Protein AF-W1XL90-F1 (afdb_monomer_lite)

InterPro domains:
  IPR015848 Polyribonucleotide nucleotidyltransferase, RNA-binding domain [PF03726] (17-81)
  IPR036456 Polyribonucleotide nucleotidyltransferase, RNA-binding domain superfamily [SSF46915] (2-82)

Organism: NCBI:txid408170

Secondary structure (DSSP, 8-state):
---PPPP-----PPPHHHHHHHHHHHHHHHHHHHT-SSHHHHHHHHHHHHHHHHHHHHHH-TT-HHHHHHHHHHHHHHHTT-

Structure (mmCIF, N/CA/C/O backbone):
data_AF-W1XL90-F1
#
_entry.id   AF-W1XL90-F1
#
loop_
_atom_site.group_PDB
_atom_site.id
_atom_site.type_symbol
_atom_site.label_atom_id
_atom_site.label_alt_id
_atom_site.label_comp_id
_atom_site.label_asym_id
_atom_site.label_entity_id
_atom_site.label_seq_id
_atom_site.pdbx_PDB_ins_code
_atom_site.Cartn_x
_atom_site.Cartn_y
_atom_site.Cartn_z
_atom_site.occupancy
_atom_site.B_iso_or_equiv
_atom_site.auth_seq_id
_atom_site.auth_comp_id
_atom_site.auth_asym_id
_atom_site.auth_atom_id
_atom_site.pdbx_PDB_model_num
ATOM 1 N N . LYS A 1 1 ? 13.524 -13.391 42.003 1.00 47.38 1 LYS A N 1
ATOM 2 C CA . LYS A 1 1 ? 12.952 -13.470 40.634 1.00 47.38 1 LYS A CA 1
ATOM 3 C C . LYS A 1 1 ? 12.389 -12.086 40.309 1.00 47.38 1 LYS A C 1
ATOM 5 O O . LYS A 1 1 ? 11.470 -11.674 40.994 1.00 47.38 1 LYS A O 1
ATOM 10 N N . VAL A 1 2 ? 12.998 -11.329 39.392 1.00 61.69 2 VAL A N 1
ATOM 11 C CA . VAL A 1 2 ? 12.669 -9.905 39.129 1.00 61.69 2 VAL A CA 1
ATOM 12 C C . VAL A 1 2 ? 12.184 -9.729 37.688 1.00 61.69 2 VAL A C 1
ATOM 14 O O . VAL A 1 2 ? 12.856 -9.141 36.852 1.00 61.69 2 VAL A O 1
ATOM 17 N N . GLY A 1 3 ? 11.017 -10.295 37.379 1.00 74.38 3 GLY A N 1
ATOM 18 C CA . GLY A 1 3 ? 10.325 -10.071 36.109 1.00 74.38 3 GLY A CA 1
ATOM 19 C C . GLY A 1 3 ? 8.915 -9.568 36.384 1.00 74.38 3 GLY A C 1
ATOM 20 O O . GLY A 1 3 ? 8.167 -10.250 37.082 1.00 74.38 3 GLY A O 1
ATOM 21 N N . LYS A 1 4 ? 8.569 -8.381 35.869 1.00 84.50 4 LYS A N 1
ATOM 22 C CA . LYS A 1 4 ? 7.176 -7.907 35.842 1.00 84.50 4 LYS A CA 1
ATOM 23 C C . LYS A 1 4 ? 6.362 -8.826 34.926 1.00 84.50 4 LYS A C 1
ATOM 25 O O . LYS A 1 4 ? 6.910 -9.356 33.958 1.00 84.50 4 LYS A O 1
ATOM 30 N N . GLU A 1 5 ? 5.079 -9.011 35.223 1.00 83.75 5 GLU A N 1
ATOM 31 C CA . GLU A 1 5 ? 4.185 -9.772 34.347 1.00 83.75 5 GLU A CA 1
ATOM 32 C C . GLU A 1 5 ? 4.158 -9.171 32.939 1.00 83.75 5 GLU A C 1
ATOM 34 O O . GLU A 1 5 ? 4.214 -7.949 32.758 1.00 83.75 5 GLU A O 1
ATOM 39 N N . LYS A 1 6 ? 4.106 -10.047 31.928 1.00 83.81 6 LYS A N 1
ATOM 40 C CA . LYS A 1 6 ? 3.986 -9.620 30.535 1.00 83.81 6 LYS A CA 1
ATOM 41 C C . LYS A 1 6 ? 2.678 -8.851 30.384 1.00 83.81 6 LYS A C 1
ATOM 43 O O . LYS A 1 6 ? 1.607 -9.394 30.632 1.00 83.81 6 LYS A O 1
ATOM 48 N N . ARG A 1 7 ? 2.772 -7.596 29.946 1.00 84.12 7 ARG A N 1
ATOM 49 C CA . ARG A 1 7 ? 1.599 -6.816 29.553 1.00 84.12 7 ARG A CA 1
ATOM 50 C C . ARG A 1 7 ? 0.945 -7.499 28.352 1.00 84.12 7 ARG A C 1
ATOM 52 O O . ARG A 1 7 ? 1.630 -7.791 27.374 1.00 84.12 7 ARG A O 1
ATOM 59 N N . VAL A 1 8 ? -0.364 -7.713 28.425 1.00 80.44 8 VAL A N 1
ATOM 60 C CA . VAL A 1 8 ? -1.162 -8.094 27.258 1.00 80.44 8 VAL A CA 1
ATOM 61 C C . VAL A 1 8 ? -1.254 -6.863 26.357 1.00 80.44 8 VAL A C 1
ATOM 63 O O . VAL A 1 8 ? -1.761 -5.824 26.773 1.00 80.44 8 VAL A O 1
ATOM 66 N N . PHE A 1 9 ? -0.671 -6.952 25.163 1.00 78.94 9 PHE A N 1
ATOM 67 C CA . PHE A 1 9 ? -0.795 -5.934 24.125 1.00 78.94 9 PHE A CA 1
ATOM 68 C C . PHE A 1 9 ? -1.826 -6.420 23.113 1.00 78.94 9 PHE A C 1
ATOM 70 O O . PHE A 1 9 ? -1.609 -7.439 22.459 1.00 78.94 9 PHE A O 1
ATOM 77 N N . GLU A 1 10 ? -2.935 -5.700 22.993 1.00 74.94 10 GLU A N 1
ATOM 78 C CA . GLU A 1 10 ? -3.914 -5.952 21.941 1.00 74.94 10 GLU A CA 1
ATOM 79 C C . GLU A 1 10 ? -3.402 -5.337 20.637 1.00 74.94 10 GLU A C 1
ATOM 81 O O . GLU A 1 10 ? -3.419 -4.118 20.448 1.00 74.94 10 GLU A O 1
ATOM 86 N N . CYS A 1 11 ? -2.911 -6.188 19.736 1.00 70.19 11 CYS A N 1
ATOM 87 C CA . CYS A 1 11 ? -2.671 -5.787 18.358 1.00 70.19 11 CYS A CA 1
ATOM 88 C C . CYS A 1 11 ? -4.035 -5.625 17.688 1.00 70.19 11 CYS A C 1
ATOM 90 O O . CYS A 1 11 ? -4.719 -6.610 17.435 1.00 70.19 11 CYS A O 1
ATOM 92 N N . LYS A 1 12 ? -4.452 -4.381 17.444 1.00 74.94 12 LYS A N 1
ATOM 93 C CA . LYS A 1 12 ? -5.642 -4.119 16.634 1.00 74.94 12 LYS A CA 1
ATOM 94 C C . LYS A 1 12 ? -5.338 -4.499 15.190 1.00 74.94 12 LYS A C 1
ATOM 96 O O . LYS A 1 12 ? -4.526 -3.843 14.524 1.00 74.94 12 LYS A O 1
ATOM 101 N N . ASP A 1 13 ? -5.961 -5.572 14.735 1.00 86.31 13 ASP A N 1
ATOM 102 C CA . ASP A 1 13 ? -5.943 -5.961 13.333 1.00 86.31 13 ASP A CA 1
ATOM 103 C C . ASP A 1 13 ? -6.864 -5.050 12.521 1.00 86.31 13 ASP A C 1
ATOM 105 O O . ASP A 1 13 ? -7.778 -4.424 13.059 1.00 86.31 13 ASP A O 1
ATOM 109 N N . VAL A 1 14 ? -6.568 -4.932 11.227 1.00 93.25 14 VAL A N 1
ATOM 110 C CA . VAL A 1 14 ? -7.440 -4.201 10.304 1.00 93.25 14 VAL A CA 1
ATOM 111 C C . VAL A 1 14 ? -8.756 -4.975 10.188 1.00 93.25 14 VAL A C 1
ATOM 113 O O . VAL A 1 14 ? -8.700 -6.196 10.017 1.00 93.25 14 VAL A O 1
ATOM 116 N N . PRO A 1 15 ? -9.927 -4.317 10.277 1.00 94.88 15 PRO A N 1
ATOM 117 C CA . PRO A 1 15 ? -11.204 -4.977 10.032 1.00 94.88 15 PRO A CA 1
ATOM 118 C C . PRO A 1 15 ? -11.219 -5.688 8.674 1.00 94.88 15 PRO A C 1
ATOM 120 O O . PRO A 1 15 ? -10.825 -5.100 7.667 1.00 94.88 15 PRO A O 1
ATOM 123 N N . ALA A 1 16 ? -11.706 -6.934 8.644 1.00 95.06 16 ALA A N 1
ATOM 124 C CA . ALA A 1 16 ? -11.711 -7.762 7.433 1.00 95.06 16 ALA A CA 1
ATOM 125 C C . ALA A 1 16 ? -12.449 -7.089 6.261 1.00 95.06 16 ALA A C 1
ATOM 127 O O . ALA A 1 16 ? -11.988 -7.130 5.128 1.00 95.06 16 ALA A O 1
ATOM 128 N N . GLU A 1 17 ? -13.541 -6.381 6.555 1.00 96.38 17 GLU A N 1
ATOM 129 C CA . GLU A 1 17 ? -14.305 -5.609 5.571 1.00 96.38 17 GLU A CA 1
ATOM 130 C C . GLU A 1 17 ? -13.448 -4.555 4.851 1.00 96.38 17 GLU A C 1
ATOM 132 O O . GLU A 1 17 ? -13.526 -4.416 3.630 1.00 96.38 17 GLU A O 1
ATOM 137 N N . ILE A 1 18 ? -12.570 -3.857 5.582 1.00 96.94 18 ILE A N 1
ATOM 138 C CA . ILE A 1 18 ? -11.661 -2.862 5.002 1.00 96.94 18 ILE A CA 1
ATOM 139 C C . ILE A 1 18 ? -10.584 -3.560 4.174 1.00 96.94 18 ILE A C 1
ATOM 141 O O . ILE A 1 18 ? -10.306 -3.132 3.055 1.00 96.94 18 ILE A O 1
ATOM 145 N N . SER A 1 19 ? -9.983 -4.642 4.681 1.00 96.88 19 SER A N 1
ATOM 146 C CA . SER A 1 19 ? -8.954 -5.359 3.920 1.00 96.88 19 SER A CA 1
ATOM 147 C C . SER A 1 19 ? -9.496 -5.975 2.632 1.00 96.88 19 SER A C 1
ATOM 149 O O . SER A 1 19 ? -8.830 -5.897 1.600 1.00 96.88 19 SER A O 1
ATOM 151 N N . ASP A 1 20 ? -10.705 -6.534 2.673 1.00 97.69 20 ASP A N 1
ATOM 152 C CA . ASP A 1 20 ? -11.352 -7.148 1.516 1.00 97.69 20 ASP A CA 1
ATOM 153 C C . ASP A 1 20 ? -11.746 -6.088 0.486 1.00 97.69 20 ASP A C 1
ATOM 155 O O . ASP A 1 20 ? -11.503 -6.275 -0.707 1.00 97.69 20 ASP A O 1
ATOM 159 N N . ALA A 1 21 ? -12.272 -4.942 0.933 1.00 98.00 21 ALA A N 1
ATOM 160 C CA . ALA A 1 21 ? -12.598 -3.828 0.049 1.00 98.00 21 ALA A CA 1
ATOM 161 C C . ALA A 1 21 ? -11.344 -3.250 -0.626 1.00 98.00 21 ALA A C 1
ATOM 163 O O . ALA A 1 21 ? -11.318 -3.084 -1.848 1.00 98.00 21 ALA A O 1
ATOM 164 N N . VAL A 1 22 ? -10.274 -3.002 0.141 1.00 98.12 22 VAL A N 1
ATOM 165 C CA . VAL A 1 22 ? -8.997 -2.510 -0.400 1.00 98.12 22 VAL A CA 1
ATOM 166 C C . VAL A 1 22 ? -8.409 -3.497 -1.401 1.00 98.12 22 VAL A C 1
ATOM 168 O O . VAL A 1 22 ? -7.941 -3.081 -2.461 1.00 98.12 22 VAL A O 1
ATOM 171 N N . ARG A 1 23 ? -8.472 -4.801 -1.109 1.00 97.31 23 ARG A N 1
ATOM 172 C CA . ARG A 1 23 ? -8.022 -5.838 -2.039 1.00 97.31 23 ARG A CA 1
ATOM 173 C C . ARG A 1 23 ? -8.857 -5.845 -3.316 1.00 97.31 23 ARG A C 1
ATOM 175 O O . ARG A 1 23 ? -8.285 -5.815 -4.399 1.00 97.31 23 ARG A O 1
ATOM 182 N N . ALA A 1 24 ? -10.182 -5.838 -3.205 1.00 98.19 24 ALA A N 1
ATOM 183 C CA . ALA A 1 24 ? -11.076 -5.848 -4.360 1.00 98.19 24 ALA A CA 1
ATOM 184 C C . ALA A 1 24 ? -10.861 -4.638 -5.287 1.00 98.19 24 ALA A C 1
ATOM 186 O O . ALA A 1 24 ? -10.964 -4.775 -6.502 1.00 98.19 24 ALA A O 1
ATOM 187 N N . TYR A 1 25 ? -10.537 -3.468 -4.728 1.00 98.31 25 TYR A N 1
ATOM 188 C CA . TYR A 1 25 ? -10.313 -2.251 -5.508 1.00 98.31 25 TYR A CA 1
ATOM 189 C C . TYR A 1 25 ? -8.880 -2.119 -6.056 1.00 98.31 25 TYR A C 1
ATOM 191 O O . TYR A 1 25 ? -8.677 -1.677 -7.189 1.00 98.31 25 TYR A O 1
ATOM 199 N N . GLY A 1 26 ? -7.875 -2.450 -5.241 1.00 97.50 26 GLY A N 1
ATOM 200 C CA . GLY A 1 26 ? -6.478 -2.087 -5.489 1.00 97.50 26 GLY A CA 1
ATOM 201 C C . GLY A 1 26 ? -5.567 -3.220 -5.958 1.00 97.50 26 GLY A C 1
ATOM 202 O O . GLY A 1 26 ? -4.476 -2.919 -6.440 1.00 97.50 26 GLY A O 1
ATOM 203 N N . HIS A 1 27 ? -5.974 -4.490 -5.829 1.00 97.94 27 HIS A N 1
ATOM 204 C CA . HIS A 1 27 ? -5.087 -5.636 -6.057 1.00 97.94 27 HIS A CA 1
ATOM 205 C C . HIS A 1 27 ? -4.469 -5.627 -7.455 1.00 97.94 27 HIS A C 1
ATOM 207 O O . HIS A 1 27 ? -3.254 -5.524 -7.570 1.00 97.94 27 HIS A O 1
ATOM 213 N N . ASP A 1 28 ? -5.280 -5.655 -8.512 1.00 97.81 28 ASP A N 1
ATOM 214 C CA . ASP A 1 28 ? -4.771 -5.798 -9.883 1.00 97.81 28 ASP A CA 1
ATOM 215 C C . ASP A 1 28 ? -3.919 -4.596 -10.321 1.00 97.81 28 ASP A C 1
ATOM 217 O O . ASP A 1 28 ? -2.926 -4.747 -11.035 1.00 97.81 28 ASP A O 1
ATOM 221 N N . LYS A 1 29 ? -4.266 -3.393 -9.843 1.00 97.31 29 LYS A N 1
ATOM 222 C CA . LYS A 1 29 ? -3.497 -2.165 -10.091 1.00 97.31 29 LYS A CA 1
ATOM 223 C C . LYS A 1 29 ? -2.115 -2.244 -9.443 1.00 97.31 29 LYS A C 1
ATOM 225 O O . LYS A 1 29 ? -1.107 -1.949 -10.084 1.00 97.31 29 LYS A O 1
ATOM 230 N N . LEU A 1 30 ? -2.069 -2.652 -8.176 1.00 97.69 30 LEU A N 1
ATOM 231 C CA . LEU A 1 30 ? -0.827 -2.778 -7.424 1.00 97.69 30 LEU A CA 1
ATOM 232 C C . LEU A 1 30 ? 0.036 -3.925 -7.959 1.00 97.69 30 LEU A C 1
ATOM 234 O O . LEU A 1 30 ? 1.236 -3.758 -8.135 1.00 97.69 30 LEU A O 1
ATOM 238 N N . ASP A 1 31 ? -0.583 -5.058 -8.271 1.00 97.56 31 ASP A N 1
ATOM 239 C CA . ASP A 1 31 ? 0.042 -6.254 -8.835 1.00 97.56 31 ASP A CA 1
ATOM 240 C C . ASP A 1 31 ? 0.705 -5.979 -10.198 1.00 97.56 31 ASP A C 1
ATOM 242 O O . ASP A 1 31 ? 1.789 -6.491 -10.495 1.00 97.56 31 ASP A O 1
ATOM 246 N N . ALA A 1 32 ? 0.111 -5.104 -11.012 1.00 97.44 32 ALA A N 1
ATOM 247 C CA . ALA A 1 32 ? 0.746 -4.592 -12.222 1.00 97.44 32 ALA A CA 1
ATOM 248 C C . ALA A 1 32 ? 1.918 -3.642 -11.908 1.00 97.44 32 ALA A C 1
ATOM 250 O O . ALA A 1 32 ? 2.996 -3.791 -12.489 1.00 97.44 32 ALA A O 1
ATOM 251 N N . ALA A 1 33 ? 1.731 -2.696 -10.979 1.00 97.56 33 ALA A N 1
ATOM 252 C CA . ALA A 1 33 ? 2.739 -1.697 -10.618 1.00 97.56 33 ALA A CA 1
ATOM 253 C C . ALA A 1 33 ? 4.032 -2.334 -10.082 1.00 97.56 33 ALA A C 1
ATOM 255 O O . ALA A 1 33 ? 5.123 -2.044 -10.579 1.00 97.56 33 ALA A O 1
ATOM 256 N N . VAL A 1 34 ? 3.923 -3.266 -9.127 1.00 96.44 34 VAL A N 1
ATOM 257 C CA . VAL A 1 34 ? 5.086 -3.900 -8.474 1.00 96.44 34 VAL A CA 1
ATOM 258 C C . VAL A 1 34 ? 5.934 -4.746 -9.433 1.00 96.44 34 VAL A C 1
ATOM 260 O O . VAL A 1 34 ? 7.107 -5.000 -9.161 1.00 96.44 34 VAL A O 1
ATOM 263 N N . ARG A 1 35 ? 5.375 -5.167 -10.577 1.00 95.94 35 ARG A N 1
ATOM 264 C CA . ARG A 1 35 ? 6.092 -5.921 -11.621 1.00 95.94 35 ARG A CA 1
ATOM 265 C C . ARG A 1 35 ? 6.829 -5.040 -12.623 1.00 95.94 35 ARG A C 1
ATOM 267 O O . ARG A 1 35 ? 7.507 -5.564 -13.510 1.00 95.94 35 ARG A O 1
ATOM 274 N N . CYS A 1 36 ? 6.743 -3.719 -12.493 1.00 95.69 36 CYS A N 1
ATOM 275 C CA . CYS A 1 36 ? 7.558 -2.824 -13.295 1.00 95.69 36 CYS A CA 1
ATOM 276 C C . CYS A 1 36 ? 9.052 -3.020 -12.964 1.00 95.69 36 CYS A C 1
ATOM 278 O O . CYS A 1 36 ? 9.484 -2.928 -11.809 1.00 95.69 36 CYS A O 1
ATOM 280 N N . ALA A 1 37 ? 9.852 -3.319 -13.993 1.00 95.56 37 ALA A N 1
ATOM 281 C CA . ALA A 1 37 ? 11.282 -3.592 -1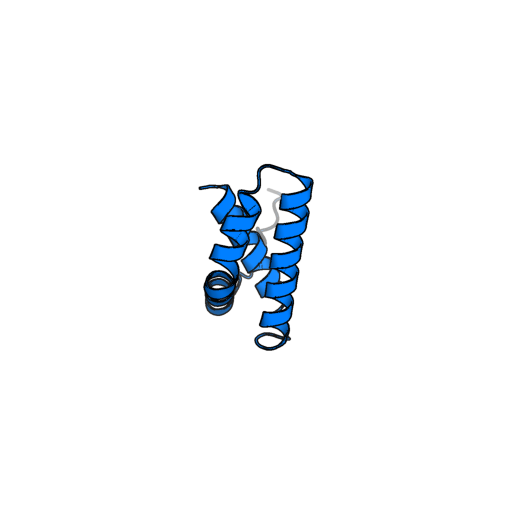3.850 1.00 95.56 37 ALA A CA 1
ATOM 282 C C . ALA A 1 37 ? 12.088 -2.328 -13.517 1.00 95.56 37 ALA A C 1
ATOM 284 O O . ALA A 1 37 ? 13.068 -2.392 -12.769 1.00 95.56 37 ALA A O 1
ATOM 285 N N . ASP A 1 38 ? 11.670 -1.179 -14.053 1.00 97.94 38 ASP A N 1
ATOM 286 C CA . ASP A 1 38 ? 12.303 0.097 -13.754 1.00 97.94 38 ASP A CA 1
ATOM 287 C C . ASP A 1 38 ? 11.911 0.572 -12.352 1.00 97.94 38 ASP A C 1
ATOM 289 O O . ASP A 1 38 ? 10.735 0.654 -12.002 1.00 97.94 38 ASP A O 1
ATOM 293 N N . LYS A 1 39 ? 12.915 0.884 -11.528 1.00 95.81 39 LYS A N 1
ATOM 294 C CA . LYS A 1 39 ? 12.692 1.275 -10.133 1.00 95.81 39 LYS A CA 1
ATOM 295 C C . LYS A 1 39 ? 11.925 2.591 -10.024 1.00 95.81 39 LYS A C 1
ATOM 297 O O . LYS A 1 39 ? 11.047 2.691 -9.178 1.00 95.81 39 LYS A O 1
ATOM 302 N N . GLN A 1 40 ? 12.272 3.598 -10.825 1.00 98.00 40 GLN A N 1
ATOM 303 C CA . GLN A 1 40 ? 11.636 4.913 -10.718 1.00 98.00 40 GLN A CA 1
ATOM 304 C C . GLN A 1 40 ? 10.178 4.839 -11.165 1.00 98.00 40 GLN A C 1
ATOM 306 O O . GLN A 1 40 ? 9.305 5.410 -10.517 1.00 98.00 40 GLN A O 1
ATOM 311 N N . GLN A 1 41 ? 9.916 4.091 -12.234 1.00 97.50 41 GLN A N 1
ATOM 312 C CA . GLN A 1 41 ? 8.574 3.876 -12.743 1.00 97.50 41 GLN A CA 1
ATOM 313 C C . GLN A 1 41 ? 7.730 3.033 -11.783 1.00 97.50 41 GLN A C 1
ATOM 315 O O . GLN A 1 41 ? 6.587 3.401 -11.529 1.00 97.50 41 GLN A O 1
ATOM 320 N N . ARG A 1 42 ? 8.284 1.965 -11.195 1.00 97.88 42 ARG A N 1
ATOM 321 C CA . ARG A 1 42 ? 7.600 1.186 -10.153 1.00 97.88 42 ARG A CA 1
ATOM 322 C C . ARG A 1 42 ? 7.234 2.056 -8.954 1.00 97.88 42 ARG A C 1
ATOM 324 O O . ARG A 1 42 ? 6.072 2.086 -8.566 1.00 97.88 42 ARG A O 1
ATOM 331 N N . ASP A 1 43 ? 8.199 2.806 -8.416 1.00 97.50 43 ASP A N 1
ATOM 332 C CA . ASP A 1 43 ? 7.977 3.681 -7.259 1.00 97.50 43 ASP A CA 1
ATOM 333 C C . ASP A 1 43 ? 6.893 4.741 -7.575 1.00 97.50 43 ASP A C 1
ATOM 335 O O . ASP A 1 43 ? 6.061 5.062 -6.727 1.00 97.50 43 ASP A O 1
ATOM 339 N N . ALA A 1 44 ? 6.859 5.276 -8.801 1.00 98.19 44 ALA A N 1
ATOM 340 C CA . ALA A 1 44 ? 5.820 6.212 -9.235 1.00 98.19 44 ALA A CA 1
ATOM 341 C C . ALA A 1 44 ? 4.435 5.549 -9.347 1.00 98.19 44 ALA A C 1
ATOM 343 O O . ALA A 1 44 ? 3.461 6.093 -8.830 1.00 98.19 44 ALA A O 1
ATOM 344 N N . GLN A 1 45 ? 4.352 4.369 -9.967 1.00 98.00 45 GLN A N 1
ATOM 345 C CA . GLN A 1 45 ? 3.100 3.629 -10.144 1.00 98.00 45 GLN A CA 1
ATOM 346 C C . GLN A 1 45 ? 2.516 3.165 -8.806 1.00 98.00 45 GLN A C 1
ATOM 348 O O . GLN A 1 45 ? 1.323 3.323 -8.573 1.00 98.00 45 GLN A O 1
ATOM 353 N N . GLU A 1 46 ? 3.339 2.646 -7.893 1.00 97.62 46 GLU A N 1
ATOM 354 C CA . GLU A 1 46 ? 2.886 2.256 -6.553 1.00 97.62 46 GLU A CA 1
ATOM 355 C C . GLU A 1 46 ? 2.303 3.452 -5.781 1.00 97.62 46 GLU A C 1
ATOM 357 O O . GLU A 1 46 ? 1.270 3.319 -5.122 1.00 97.62 46 GLU A O 1
ATOM 362 N N . ASN A 1 47 ? 2.924 4.632 -5.894 1.00 97.94 47 ASN A N 1
ATOM 363 C CA . ASN A 1 47 ? 2.420 5.857 -5.272 1.00 97.94 47 ASN A CA 1
ATOM 364 C C . ASN A 1 47 ? 1.110 6.345 -5.903 1.00 97.94 47 ASN A C 1
ATOM 366 O O . ASN A 1 47 ? 0.219 6.781 -5.176 1.00 97.94 47 ASN A O 1
ATOM 370 N N . GLU A 1 48 ? 0.978 6.259 -7.228 1.00 98.19 48 GLU A N 1
ATOM 371 C CA . GLU A 1 48 ? -0.258 6.600 -7.937 1.00 98.19 48 GLU A CA 1
ATOM 372 C C . GLU A 1 48 ? -1.409 5.687 -7.500 1.00 98.19 48 GLU A C 1
ATOM 374 O O . GLU A 1 48 ? -2.467 6.175 -7.104 1.00 98.19 48 GLU A O 1
ATOM 379 N N . VAL A 1 49 ? -1.175 4.370 -7.465 1.00 98.38 49 VAL A N 1
ATOM 380 C CA . VAL A 1 49 ? -2.168 3.398 -6.991 1.00 98.38 49 VAL A CA 1
ATOM 381 C C . VAL A 1 49 ? -2.522 3.650 -5.525 1.00 98.38 49 VAL A C 1
ATOM 383 O O . VAL A 1 49 ? -3.696 3.603 -5.167 1.00 98.38 49 VAL A O 1
ATOM 386 N N . ARG A 1 50 ? -1.543 3.964 -4.667 1.00 98.06 50 ARG A N 1
ATOM 387 C CA . ARG A 1 50 ? -1.810 4.304 -3.262 1.00 98.06 50 ARG A CA 1
ATOM 388 C C . ARG A 1 50 ? -2.703 5.537 -3.139 1.00 98.06 50 ARG A C 1
ATOM 390 O O . ARG A 1 50 ? -3.648 5.515 -2.357 1.00 98.06 50 ARG A O 1
ATOM 397 N N . ALA A 1 51 ? -2.402 6.601 -3.881 1.00 98.25 51 ALA A N 1
ATOM 398 C CA . ALA A 1 51 ? -3.183 7.834 -3.850 1.00 98.25 51 ALA A CA 1
ATOM 399 C C . ALA A 1 51 ? -4.621 7.606 -4.338 1.00 98.25 51 ALA A C 1
ATOM 401 O O . ALA A 1 51 ? -5.556 8.069 -3.693 1.00 98.25 51 ALA A O 1
ATOM 402 N N . ASP A 1 52 ? -4.796 6.840 -5.417 1.00 98.00 52 ASP A N 1
ATOM 403 C CA . ASP A 1 52 ? -6.107 6.456 -5.949 1.00 98.00 52 ASP A CA 1
ATOM 404 C C . ASP A 1 52 ? -6.923 5.623 -4.945 1.00 98.00 52 ASP A C 1
ATOM 406 O O . ASP A 1 52 ? -8.088 5.921 -4.686 1.00 98.00 52 ASP A O 1
ATOM 410 N N . VAL A 1 53 ? -6.305 4.619 -4.313 1.00 97.88 53 VAL A N 1
ATOM 411 C CA . VAL A 1 53 ? -6.946 3.812 -3.261 1.00 97.88 53 VAL A CA 1
ATOM 412 C C . VAL A 1 53 ? -7.377 4.694 -2.088 1.00 97.88 53 VAL A C 1
ATOM 414 O O . VAL A 1 53 ? -8.517 4.598 -1.639 1.00 97.88 53 VAL A O 1
ATOM 417 N N . LEU A 1 54 ? -6.495 5.565 -1.588 1.00 97.25 54 LEU A N 1
ATOM 418 C CA . LEU A 1 54 ? -6.823 6.436 -0.458 1.00 97.25 54 LEU A CA 1
ATOM 419 C C . LEU A 1 54 ? -7.943 7.422 -0.802 1.00 97.25 54 LEU A C 1
ATOM 421 O O . LEU A 1 54 ? -8.855 7.572 0.002 1.00 97.25 54 LEU A O 1
ATOM 425 N N . ALA A 1 55 ? -7.919 8.026 -1.992 1.00 97.94 55 ALA A N 1
ATOM 426 C CA . ALA A 1 55 ? -8.976 8.930 -2.440 1.00 97.94 55 ALA A CA 1
ATOM 427 C C . ALA A 1 55 ? -10.333 8.216 -2.564 1.00 97.94 55 ALA A C 1
ATOM 429 O O . ALA A 1 55 ? -11.350 8.748 -2.132 1.00 97.94 55 ALA A O 1
ATOM 430 N N . HIS A 1 56 ? -10.354 6.987 -3.091 1.00 97.56 56 HIS A N 1
ATOM 431 C CA . HIS A 1 56 ? -11.580 6.191 -3.185 1.00 97.56 56 HIS A CA 1
ATOM 432 C C . HIS A 1 56 ? -12.172 5.866 -1.805 1.00 97.56 56 HIS A C 1
ATOM 434 O O . HIS A 1 56 ? -13.379 5.973 -1.595 1.00 97.56 56 HIS A O 1
ATOM 440 N N . PHE A 1 57 ? -11.326 5.482 -0.846 1.00 97.69 57 PHE A N 1
ATOM 441 C CA . PHE A 1 57 ? -11.781 5.094 0.488 1.00 97.69 57 PHE A CA 1
ATOM 442 C C . PHE A 1 57 ? -11.936 6.259 1.468 1.00 97.69 57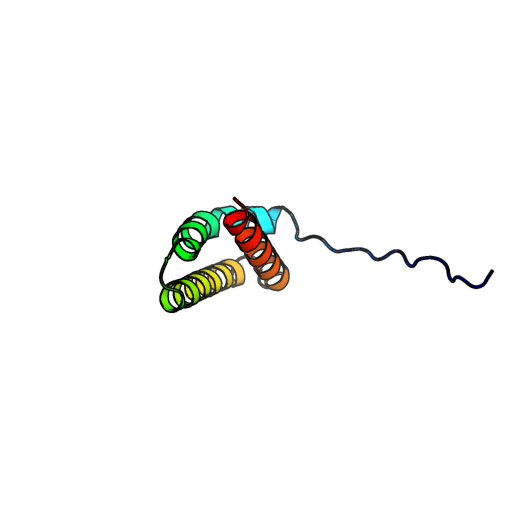 PHE A C 1
ATOM 444 O O . PHE A 1 57 ? -12.515 6.052 2.529 1.00 97.69 57 PHE A O 1
ATOM 451 N N . GLU A 1 58 ? -11.500 7.473 1.133 1.00 96.69 58 GLU A N 1
ATOM 452 C CA . GLU A 1 58 ? -11.811 8.676 1.918 1.00 96.69 58 GLU A CA 1
ATOM 453 C C . GLU A 1 58 ? -13.322 8.957 1.927 1.00 96.69 58 GLU A C 1
ATOM 455 O O . GLU A 1 58 ? -13.864 9.371 2.949 1.00 96.69 58 GLU A O 1
ATOM 460 N N . GLU A 1 59 ? -14.027 8.636 0.837 1.00 95.00 59 GLU A N 1
ATOM 461 C CA . GLU A 1 59 ? -15.487 8.776 0.754 1.00 95.00 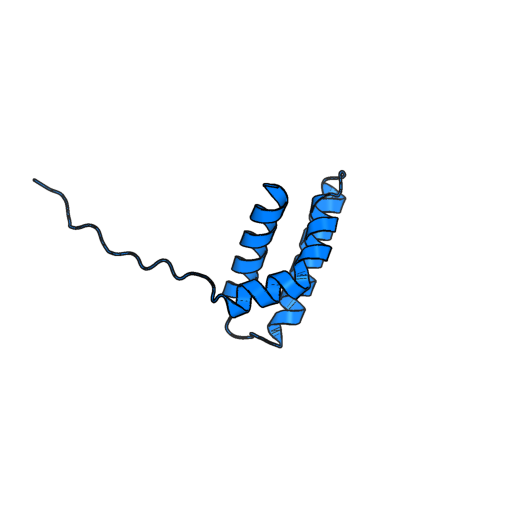59 GLU A CA 1
ATOM 462 C C . GLU A 1 59 ? -16.249 7.642 1.466 1.00 95.00 59 GLU A C 1
ATOM 464 O O . GLU A 1 59 ? -17.360 7.851 1.955 1.00 95.00 59 GLU A O 1
ATOM 469 N N . ILE A 1 60 ? -15.665 6.440 1.535 1.00 96.69 60 ILE A N 1
ATOM 470 C CA . ILE A 1 60 ? -16.315 5.227 2.072 1.00 96.69 60 ILE A CA 1
ATOM 471 C C . ILE A 1 60 ? -16.014 5.046 3.568 1.00 96.69 60 ILE A C 1
ATOM 473 O O . ILE A 1 60 ? -16.885 4.663 4.348 1.00 96.69 60 ILE A O 1
ATOM 477 N N . TYR A 1 61 ? -14.776 5.335 3.966 1.00 96.12 61 TYR A N 1
ATOM 478 C CA . TYR A 1 61 ? -14.215 5.104 5.295 1.00 96.12 61 TYR A CA 1
ATOM 479 C C . TYR A 1 61 ? -13.449 6.339 5.811 1.00 96.12 61 TYR A C 1
ATOM 481 O O . TYR A 1 61 ? -12.260 6.230 6.141 1.00 96.12 61 TYR A O 1
ATOM 489 N N . PRO A 1 62 ? -14.100 7.513 5.931 1.00 94.50 62 PRO A N 1
ATOM 4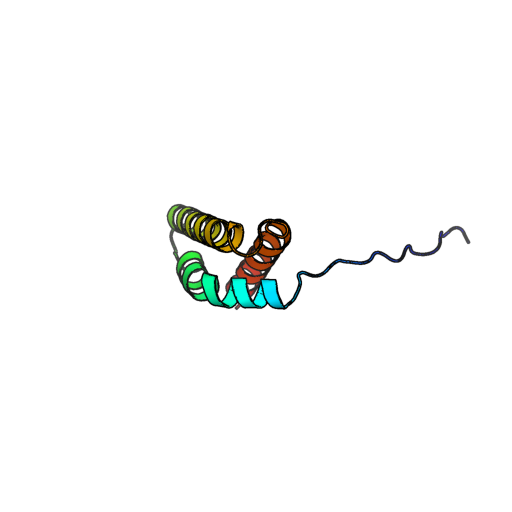90 C CA . PRO A 1 62 ? -13.426 8.762 6.303 1.00 94.50 62 PRO A CA 1
ATOM 491 C C . PRO A 1 62 ? -12.686 8.674 7.650 1.00 94.50 62 PRO A C 1
ATOM 493 O O . PRO A 1 62 ? -11.599 9.229 7.803 1.00 94.50 62 PRO A O 1
ATOM 496 N N . ASP A 1 63 ? -13.221 7.908 8.605 1.00 96.38 63 ASP A N 1
ATOM 497 C CA . ASP A 1 63 ? -12.633 7.734 9.941 1.00 96.38 63 ASP A CA 1
ATOM 498 C C . ASP A 1 63 ? -11.629 6.567 10.034 1.00 96.38 63 ASP A C 1
ATOM 500 O O . ASP A 1 63 ? -10.951 6.404 11.052 1.00 96.38 63 ASP A O 1
ATOM 504 N N . ASN A 1 64 ? -11.500 5.750 8.979 1.00 95.62 64 ASN A N 1
ATOM 505 C CA . ASN A 1 64 ? -10.678 4.534 8.970 1.00 95.62 64 ASN A CA 1
ATOM 506 C C . ASN A 1 64 ? -9.599 4.529 7.874 1.00 95.62 64 ASN A C 1
ATOM 508 O O . ASN A 1 64 ? -9.043 3.478 7.554 1.00 95.62 64 ASN A O 1
ATOM 512 N N . LEU A 1 65 ? -9.210 5.694 7.345 1.00 96.06 65 LEU A N 1
ATOM 513 C CA . LEU A 1 65 ? -8.120 5.794 6.362 1.00 96.06 65 LEU A CA 1
ATOM 514 C C . LEU A 1 65 ? -6.790 5.187 6.847 1.00 96.06 65 LEU A C 1
ATOM 516 O O . LEU A 1 65 ? -6.013 4.663 6.049 1.00 96.06 65 LEU A O 1
ATOM 520 N N . ALA A 1 66 ? -6.524 5.199 8.157 1.00 95.88 66 ALA A N 1
ATOM 521 C CA . ALA A 1 66 ? -5.353 4.527 8.722 1.00 95.88 66 ALA A CA 1
ATOM 522 C C . ALA A 1 66 ? -5.400 2.998 8.527 1.00 95.88 66 ALA A C 1
ATOM 524 O O . ALA A 1 66 ? -4.372 2.381 8.236 1.00 95.88 66 ALA A O 1
ATOM 525 N N . ASP A 1 67 ? -6.585 2.399 8.649 1.00 96.75 67 ASP A N 1
ATOM 526 C CA . ASP A 1 67 ? -6.809 0.969 8.437 1.00 96.75 67 ASP A CA 1
ATOM 527 C C . ASP A 1 67 ? -6.734 0.617 6.947 1.00 96.75 67 ASP A C 1
ATOM 529 O O . ASP A 1 67 ? -6.095 -0.372 6.590 1.00 96.75 67 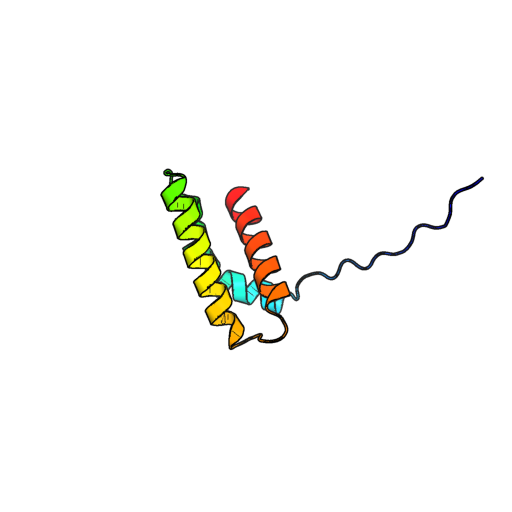ASP A O 1
ATOM 533 N N . VAL A 1 68 ? -7.282 1.472 6.074 1.00 97.56 68 VAL A N 1
ATOM 534 C CA . VAL A 1 68 ? -7.142 1.371 4.608 1.00 97.56 68 VAL A CA 1
ATOM 535 C C . VAL A 1 68 ? -5.667 1.358 4.213 1.00 97.56 68 VAL A C 1
ATOM 537 O O . VAL A 1 68 ? -5.211 0.476 3.486 1.00 97.56 68 VAL A O 1
ATOM 540 N N . ASN A 1 69 ? -4.890 2.303 4.743 1.00 97.06 69 ASN A N 1
ATOM 541 C CA . ASN A 1 69 ? -3.467 2.410 4.451 1.00 97.06 69 ASN A CA 1
ATOM 542 C C . ASN A 1 69 ? -2.683 1.182 4.950 1.00 97.06 69 ASN A C 1
ATOM 544 O O . ASN A 1 69 ? -1.798 0.675 4.262 1.00 97.06 69 ASN A O 1
ATOM 548 N N . LYS A 1 70 ? -3.041 0.660 6.130 1.00 97.06 70 LYS A N 1
ATOM 549 C CA . LYS A 1 70 ? -2.445 -0.560 6.691 1.00 97.06 70 LYS A CA 1
ATOM 550 C C . LYS A 1 70 ? -2.816 -1.809 5.881 1.00 97.06 70 LYS A C 1
ATOM 552 O O . L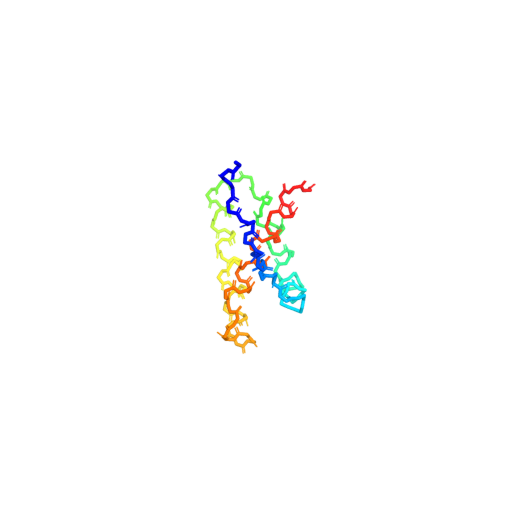YS A 1 70 ? -1.954 -2.667 5.693 1.00 97.06 70 LYS A O 1
ATOM 557 N N . ALA A 1 71 ? -4.053 -1.911 5.389 1.00 97.50 71 ALA A N 1
ATOM 558 C CA . ALA A 1 71 ? -4.480 -2.973 4.476 1.00 97.50 71 ALA A CA 1
ATOM 559 C C . ALA A 1 71 ? -3.709 -2.921 3.154 1.00 97.50 71 ALA A C 1
ATOM 561 O O . ALA A 1 71 ? -3.211 -3.951 2.702 1.00 97.50 71 ALA A O 1
ATOM 562 N N . PHE A 1 72 ? -3.546 -1.727 2.577 1.00 97.88 72 PHE A N 1
ATOM 563 C CA . PHE A 1 72 ? -2.762 -1.527 1.361 1.00 97.88 72 PHE A CA 1
ATOM 564 C C . PHE A 1 72 ? -1.313 -1.997 1.547 1.00 97.88 72 PHE A C 1
ATOM 566 O O . PHE A 1 72 ? -0.842 -2.841 0.791 1.00 97.88 72 PHE A O 1
ATOM 573 N N . ASP A 1 73 ? -0.636 -1.553 2.613 1.00 97.38 73 ASP A N 1
ATOM 574 C CA . ASP A 1 73 ? 0.742 -1.972 2.907 1.00 97.38 73 ASP A CA 1
ATOM 575 C C . ASP A 1 73 ? 0.861 -3.490 3.154 1.00 97.38 73 ASP A C 1
ATOM 577 O O . ASP A 1 73 ? 1.894 -4.099 2.858 1.00 97.38 73 ASP A O 1
ATOM 581 N N . ALA A 1 74 ? -0.159 -4.119 3.749 1.00 96.56 74 ALA A N 1
ATOM 582 C CA . ALA A 1 74 ? -0.195 -5.568 3.938 1.00 96.56 74 ALA A CA 1
ATOM 583 C C . ALA A 1 74 ? -0.324 -6.303 2.596 1.00 96.56 74 ALA A C 1
ATOM 585 O O . ALA A 1 74 ? 0.442 -7.237 2.349 1.00 96.56 74 ALA A O 1
ATOM 586 N N . MET A 1 75 ? -1.215 -5.827 1.722 1.00 96.88 75 MET A N 1
ATOM 587 C CA . MET A 1 75 ? -1.423 -6.344 0.371 1.00 96.88 75 MET A CA 1
ATOM 588 C C . MET A 1 75 ? -0.164 -6.211 -0.495 1.00 96.88 75 MET A C 1
ATOM 590 O O . MET A 1 75 ? 0.241 -7.195 -1.106 1.00 96.88 75 MET A O 1
ATOM 594 N N . THR A 1 76 ? 0.529 -5.063 -0.488 1.00 97.25 76 THR A N 1
ATOM 595 C CA . THR A 1 76 ? 1.811 -4.903 -1.206 1.00 97.25 76 THR A CA 1
ATOM 596 C C . THR A 1 76 ? 2.808 -5.984 -0.802 1.00 97.25 76 THR A C 1
ATOM 598 O O . THR A 1 76 ? 3.441 -6.617 -1.644 1.00 97.25 76 THR A O 1
ATOM 601 N N . LYS A 1 77 ? 2.941 -6.229 0.507 1.00 96.94 77 LYS A N 1
ATOM 602 C CA . LYS A 1 77 ? 3.880 -7.227 1.025 1.00 96.94 77 LYS A CA 1
ATOM 603 C C . LYS A 1 77 ? 3.456 -8.659 0.715 1.00 96.94 77 LYS A C 1
ATOM 605 O O . LYS A 1 77 ? 4.309 -9.536 0.714 1.00 96.94 77 LYS A O 1
ATOM 610 N N . GLU A 1 78 ? 2.168 -8.933 0.574 1.00 96.38 78 GLU A N 1
ATOM 611 C CA . GLU A 1 78 ? 1.677 -10.243 0.151 1.00 96.38 78 GLU A CA 1
ATOM 612 C C . GLU A 1 78 ? 2.007 -10.489 -1.316 1.00 96.38 78 GLU A C 1
ATOM 614 O O . GLU A 1 78 ? 2.661 -11.483 -1.614 1.00 96.38 78 GLU A O 1
ATOM 619 N N . ILE A 1 79 ? 1.666 -9.543 -2.194 1.00 96.19 79 ILE A N 1
ATOM 620 C CA . ILE A 1 79 ? 1.931 -9.641 -3.633 1.00 96.19 79 ILE A CA 1
ATOM 621 C C . ILE A 1 79 ? 3.429 -9.836 -3.897 1.00 96.19 79 ILE A C 1
ATOM 623 O O . ILE A 1 79 ? 3.810 -10.732 -4.631 1.00 96.19 79 ILE A O 1
ATOM 627 N N . VAL A 1 80 ? 4.302 -9.053 -3.257 1.00 95.38 80 VAL A N 1
ATOM 628 C CA . VAL A 1 80 ? 5.761 -9.120 -3.491 1.00 95.38 80 VAL A CA 1
ATOM 629 C C . VAL A 1 80 ? 6.406 -10.408 -2.948 1.00 95.38 80 VAL A C 1
ATOM 631 O O . VAL A 1 80 ? 7.535 -10.742 -3.308 1.00 95.38 80 VAL A O 1
ATOM 634 N N . ARG A 1 81 ? 5.730 -11.141 -2.056 1.00 94.81 81 ARG A N 1
ATOM 635 C CA . ARG A 1 81 ? 6.237 -12.413 -1.510 1.00 94.81 81 ARG A CA 1
ATOM 636 C C . ARG A 1 81 ? 5.902 -13.627 -2.377 1.00 94.81 81 ARG A C 1
ATOM 638 O O . ARG A 1 81 ? 6.431 -14.701 -2.080 1.00 94.81 81 ARG A O 1
ATOM 645 N N . HIS A 1 82 ? 5.037 -13.471 -3.376 1.00 86.69 82 HIS A N 1
ATOM 646 C CA . HIS A 1 82 ? 4.523 -14.543 -4.228 1.00 86.69 82 HIS A CA 1
ATOM 647 C C . HIS A 1 82 ? 4.896 -14.313 -5.695 1.00 86.69 82 HIS A C 1
ATOM 649 O O . HIS A 1 82 ? 5.179 -15.333 -6.362 1.00 86.69 82 HIS A O 1
#

Radius of gyration: 16.37 Å; chains: 1; bounding box: 29×24×54 Å

Sequence (82 aa):
KVGKEKRVFECKDVPAEISDAVRAYGHDKLDAAVRCADKQQRDAQENEVRADVLAHFEEIYPDNLADVNKAFDAMTKEIVRH

pLDDT: mean 93.51, std 8.89, range [47.38, 98.38]

Foldseek 3Di:
DDDDDDDDDDDDAQPPVLLVVLCVQQQVQLLVLCPDPDPVSSVVSLVVSLVVQLVVCCVVPVPCSVSNNVSSVVSNVVSVVD